Protein AF-A0A917K030-F1 (afdb_monomer_lite)

Structure (mmCIF, N/CA/C/O backbone):
data_AF-A0A917K030-F1
#
_entry.id   AF-A0A917K030-F1
#
loop_
_atom_site.group_PDB
_atom_site.id
_atom_site.type_symbol
_atom_site.label_atom_id
_atom_site.label_alt_id
_atom_site.label_comp_id
_atom_site.label_asym_id
_atom_site.label_entity_id
_atom_site.label_seq_id
_atom_site.pdbx_PDB_ins_code
_atom_site.Cartn_x
_atom_site.Cartn_y
_atom_site.Cartn_z
_atom_site.occupancy
_atom_site.B_iso_or_equiv
_atom_site.auth_seq_id
_atom_site.auth_comp_id
_atom_site.auth_asym_id
_atom_site.auth_atom_id
_atom_site.pdbx_PDB_model_num
ATOM 1 N N . MET A 1 1 ? -34.262 2.580 57.887 1.00 56.31 1 MET A N 1
ATOM 2 C CA . MET A 1 1 ? -32.990 3.145 57.369 1.00 56.31 1 MET A CA 1
ATOM 3 C C . MET A 1 1 ? -32.214 2.166 56.486 1.00 56.31 1 MET A C 1
ATOM 5 O O . MET A 1 1 ? -31.796 2.581 55.415 1.00 56.31 1 MET A O 1
ATOM 9 N N . ALA A 1 2 ? -32.109 0.877 56.839 1.00 63.47 2 ALA A N 1
ATOM 10 C CA . ALA A 1 2 ? -31.387 -0.139 56.052 1.00 63.47 2 ALA A CA 1
ATOM 11 C C . ALA A 1 2 ? -31.805 -0.247 54.565 1.00 63.47 2 ALA A C 1
ATOM 13 O O . ALA A 1 2 ? -30.957 -0.363 53.690 1.00 63.47 2 ALA A O 1
ATOM 14 N N . LYS A 1 3 ? -33.105 -0.121 54.253 1.00 70.50 3 LYS A N 1
ATOM 15 C CA . LYS A 1 3 ? -33.635 -0.273 52.882 1.00 70.50 3 LYS A CA 1
ATOM 16 C C . LYS A 1 3 ? -33.146 0.801 51.893 1.00 70.50 3 LYS A C 1
ATOM 18 O O . LYS A 1 3 ? -32.969 0.505 50.719 1.00 70.50 3 LYS A O 1
ATOM 23 N N . ARG A 1 4 ? -32.906 2.033 52.371 1.00 76.31 4 ARG A N 1
ATOM 24 C CA . ARG A 1 4 ? -32.327 3.123 51.561 1.00 76.31 4 ARG A CA 1
ATOM 25 C C . ARG A 1 4 ? -30.840 2.896 51.298 1.00 76.31 4 ARG A C 1
ATOM 27 O O . ARG A 1 4 ? -30.381 3.185 50.207 1.00 76.31 4 ARG A O 1
ATOM 34 N N . TRP A 1 5 ? -30.134 2.328 52.275 1.00 80.38 5 TRP A N 1
ATOM 35 C CA . TRP A 1 5 ? -28.699 2.058 52.209 1.00 80.38 5 TRP A CA 1
ATOM 36 C C . TRP A 1 5 ? -28.355 0.944 51.209 1.00 80.38 5 TRP A C 1
ATOM 38 O O . TRP A 1 5 ? -27.423 1.075 50.422 1.00 80.38 5 TRP A O 1
ATOM 48 N N . VAL A 1 6 ? -29.170 -0.115 51.174 1.00 84.69 6 VAL A N 1
ATOM 49 C CA . VAL A 1 6 ? -29.056 -1.193 50.174 1.00 84.69 6 VAL A CA 1
ATOM 50 C C . VAL A 1 6 ? -29.305 -0.668 48.754 1.00 84.69 6 VAL A C 1
ATOM 52 O O . VAL A 1 6 ? -28.634 -1.081 47.813 1.00 84.69 6 VAL A O 1
ATOM 55 N N . TRP A 1 7 ? -30.232 0.282 48.595 1.00 86.62 7 TRP A N 1
ATOM 56 C CA . TRP A 1 7 ? -30.518 0.915 47.305 1.00 86.62 7 TRP A CA 1
ATOM 57 C C . TRP A 1 7 ? -29.356 1.768 46.790 1.00 86.62 7 TRP A C 1
ATOM 59 O O . TRP A 1 7 ? -29.016 1.676 45.612 1.00 86.62 7 TRP A O 1
ATOM 69 N N . THR A 1 8 ? -28.712 2.554 47.658 1.00 88.38 8 THR A N 1
ATOM 70 C CA . THR A 1 8 ? -27.519 3.322 47.276 1.00 88.38 8 THR A CA 1
ATOM 71 C C . THR A 1 8 ? -26.360 2.417 46.884 1.00 88.38 8 THR A C 1
ATOM 73 O O . THR A 1 8 ? -25.703 2.706 45.891 1.00 88.38 8 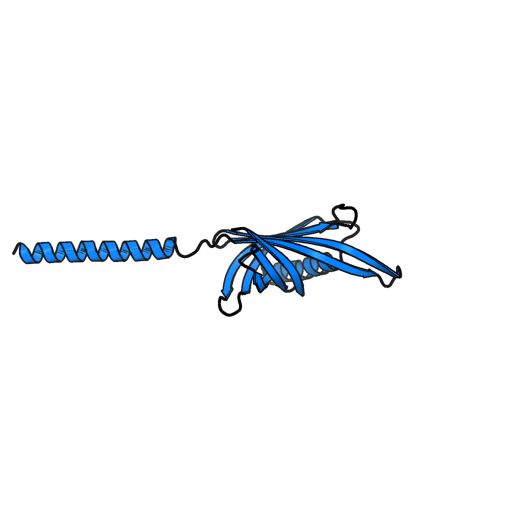THR A O 1
ATOM 76 N N . ILE A 1 9 ? -26.133 1.310 47.602 1.00 90.50 9 ILE A N 1
ATOM 77 C CA . ILE A 1 9 ? -25.082 0.342 47.245 1.00 90.50 9 ILE A CA 1
ATOM 78 C C . ILE A 1 9 ? -25.350 -0.267 45.867 1.00 90.50 9 ILE A C 1
ATOM 80 O O . ILE A 1 9 ? -24.450 -0.284 45.033 1.00 90.50 9 ILE A O 1
ATOM 84 N N . ASN A 1 10 ? -26.579 -0.717 45.601 1.00 89.81 10 ASN A N 1
ATOM 85 C CA . ASN A 1 10 ? -26.921 -1.302 44.303 1.00 89.81 10 ASN A CA 1
ATOM 86 C C . ASN A 1 10 ? -26.735 -0.312 43.147 1.00 89.81 10 ASN A C 1
ATOM 88 O O . ASN A 1 10 ? -26.217 -0.697 42.104 1.00 89.81 10 ASN A O 1
ATOM 92 N N . LEU A 1 11 ? -27.099 0.961 43.330 1.00 93.00 11 LEU A N 1
ATOM 93 C CA . LEU A 1 11 ? -26.865 1.998 42.319 1.00 93.00 11 LEU A CA 1
ATOM 94 C C . LEU A 1 11 ? -25.373 2.257 42.078 1.00 93.00 11 LEU A C 1
ATOM 96 O O . LEU A 1 11 ? -24.967 2.452 40.935 1.00 93.00 11 LEU A O 1
ATOM 100 N N . LEU A 1 12 ? -24.556 2.226 43.132 1.00 94.19 12 LEU A N 1
ATOM 101 C CA . LEU A 1 12 ? -23.108 2.416 43.034 1.00 94.19 12 LEU A CA 1
ATOM 102 C C . LEU A 1 12 ? -22.438 1.252 42.290 1.00 94.19 12 LEU A C 1
ATOM 104 O O . LEU A 1 12 ? -21.626 1.476 41.395 1.00 94.19 12 LEU A O 1
ATOM 108 N N . VAL A 1 13 ? -22.829 0.015 42.611 1.00 94.31 13 VAL A N 1
ATOM 109 C CA . VAL A 1 13 ? -22.350 -1.196 41.926 1.00 94.31 13 VAL A CA 1
ATOM 110 C C . VAL A 1 13 ? -22.788 -1.204 40.461 1.00 94.31 13 VAL A C 1
ATOM 112 O O . VAL A 1 13 ? -21.978 -1.497 39.585 1.00 94.31 13 VAL A O 1
ATOM 115 N N . LEU A 1 14 ? -24.039 -0.831 40.176 1.00 94.06 14 LEU A N 1
ATOM 116 C CA . LEU A 1 14 ? -24.542 -0.736 38.806 1.00 94.06 14 LEU A CA 1
ATOM 117 C C . LEU A 1 14 ? -23.781 0.329 38.003 1.00 94.06 14 LEU A C 1
ATOM 119 O O . LEU A 1 14 ? -23.377 0.070 36.874 1.00 94.06 14 LEU A O 1
ATOM 123 N N . GLY A 1 15 ? -23.528 1.500 38.597 1.00 95.69 15 GLY A N 1
ATOM 124 C CA . GLY A 1 15 ? -22.731 2.555 37.971 1.00 95.69 15 GLY A CA 1
ATOM 125 C C . GLY A 1 15 ? -21.300 2.108 37.666 1.00 95.69 15 GLY A C 1
ATOM 126 O O . GLY A 1 15 ? -20.794 2.372 36.577 1.00 95.69 15 GLY A O 1
ATOM 127 N N . ALA A 1 16 ? -20.670 1.369 38.585 1.00 94.88 16 ALA A N 1
ATOM 128 C CA . ALA A 1 16 ? -19.342 0.799 38.372 1.00 94.88 16 ALA A CA 1
ATOM 129 C C . ALA A 1 16 ? -19.329 -0.248 37.244 1.00 94.88 16 ALA A C 1
ATOM 131 O O . ALA A 1 16 ? -18.415 -0.240 36.422 1.00 94.88 16 ALA A O 1
ATOM 132 N N . LEU A 1 17 ? -20.353 -1.105 37.162 1.00 94.94 17 LEU A N 1
ATOM 133 C CA . LEU A 1 17 ? -20.504 -2.091 36.085 1.00 94.94 17 LEU A CA 1
ATOM 134 C C . LEU A 1 17 ? -20.666 -1.426 34.716 1.00 94.94 17 LEU A C 1
ATOM 136 O O . LEU A 1 17 ? -19.979 -1.808 33.773 1.00 94.94 17 LEU A O 1
ATOM 140 N N . VAL A 1 18 ? -21.518 -0.404 34.612 1.00 94.69 18 VAL A N 1
ATOM 141 C CA . VAL A 1 18 ? -21.708 0.350 33.361 1.00 94.69 18 VAL A CA 1
ATOM 142 C C . VAL A 1 18 ? -20.420 1.075 32.962 1.00 94.69 18 VAL A C 1
ATOM 144 O O . VAL A 1 18 ? -20.026 1.032 31.799 1.00 94.69 18 VAL A O 1
ATOM 147 N N . GLY A 1 19 ? -19.721 1.687 33.924 1.00 94.44 19 GLY A N 1
ATOM 148 C CA . GLY A 1 19 ? -18.427 2.325 33.680 1.00 94.44 19 GLY A CA 1
ATOM 149 C C . GLY A 1 19 ? -17.366 1.338 33.185 1.00 94.44 19 GLY A C 1
ATOM 150 O O . GLY A 1 19 ? -16.670 1.620 32.213 1.00 94.44 19 GLY A O 1
ATOM 151 N N . ALA A 1 20 ? -17.279 0.157 33.801 1.00 92.25 20 ALA A N 1
ATOM 152 C CA . ALA A 1 20 ? -16.370 -0.900 33.367 1.00 92.25 20 ALA A CA 1
ATOM 153 C C . ALA A 1 20 ? -16.704 -1.391 31.953 1.00 92.25 20 ALA A C 1
ATOM 155 O O . ALA A 1 20 ? -15.801 -1.554 31.139 1.00 92.25 20 ALA A O 1
ATOM 156 N N . MET A 1 21 ? -17.989 -1.561 31.636 1.00 89.75 21 MET A N 1
ATOM 157 C CA . MET A 1 21 ? -18.440 -1.982 30.310 1.00 89.75 21 MET A CA 1
ATOM 158 C C . MET A 1 21 ? -18.057 -0.957 29.233 1.00 89.75 21 MET A C 1
ATOM 160 O O . MET A 1 21 ? -17.534 -1.336 28.190 1.00 89.75 21 MET A O 1
ATOM 164 N N . PHE A 1 22 ? -18.195 0.341 29.523 1.00 88.12 22 PHE A N 1
ATOM 165 C CA . PHE A 1 22 ? -17.779 1.415 28.617 1.00 88.12 22 PHE A CA 1
ATOM 166 C C . PHE A 1 22 ? -16.260 1.440 28.373 1.00 88.12 22 PHE A C 1
ATOM 168 O O . PHE A 1 22 ? -15.808 1.646 27.248 1.00 88.12 22 PHE A O 1
ATOM 175 N N . VAL A 1 23 ? -15.456 1.210 29.418 1.00 87.94 23 VAL A N 1
ATOM 176 C CA . VAL A 1 23 ? -13.990 1.124 29.295 1.00 87.94 23 VAL A CA 1
ATOM 177 C C . VAL A 1 23 ? -13.577 -0.120 28.512 1.00 87.94 23 VAL A C 1
ATOM 179 O O . VAL A 1 23 ? -12.697 -0.030 27.660 1.00 87.94 23 VAL A O 1
ATOM 182 N N . ILE A 1 24 ? -14.223 -1.262 28.762 1.00 84.81 24 ILE A N 1
ATOM 183 C CA . ILE A 1 24 ? -13.969 -2.500 28.023 1.00 84.81 24 ILE A CA 1
ATOM 184 C C . ILE A 1 24 ? -14.298 -2.296 26.551 1.00 84.81 24 ILE A C 1
ATOM 186 O O . ILE A 1 24 ? -13.440 -2.594 25.731 1.00 84.81 24 ILE A O 1
ATOM 190 N N . GLU A 1 25 ? -15.459 -1.738 26.200 1.00 80.06 25 GLU A N 1
ATOM 191 C CA . GLU A 1 25 ? -15.789 -1.456 24.797 1.00 80.06 25 GLU A CA 1
ATOM 192 C C . GLU A 1 25 ? -14.787 -0.500 24.155 1.00 80.06 25 GLU A C 1
ATOM 194 O O . GLU A 1 25 ? -14.329 -0.757 23.053 1.00 80.06 25 GLU A O 1
ATOM 199 N N . ARG A 1 26 ? -14.341 0.546 24.855 1.00 74.69 26 ARG A N 1
ATOM 200 C CA . ARG A 1 26 ? -13.264 1.428 24.370 1.00 74.69 26 ARG A CA 1
ATOM 201 C C . ARG A 1 26 ? -11.942 0.698 24.116 1.00 74.69 26 ARG A C 1
ATOM 203 O O . ARG A 1 26 ? -11.215 1.096 23.214 1.00 74.69 26 ARG A O 1
ATOM 210 N N . LEU A 1 27 ? -11.618 -0.314 24.918 1.00 68.88 27 LEU A N 1
ATOM 211 C CA . LEU A 1 27 ? -10.390 -1.105 24.787 1.00 68.88 27 LEU A CA 1
ATOM 212 C C . LEU A 1 27 ? -10.522 -2.257 23.778 1.00 68.88 27 LEU A C 1
ATOM 214 O O . LEU A 1 27 ? -9.522 -2.675 23.208 1.00 68.88 27 LEU A O 1
ATOM 218 N N . THR A 1 28 ? -11.732 -2.780 23.569 1.00 62.69 28 THR A N 1
ATOM 219 C CA . THR A 1 28 ? -12.019 -3.903 22.656 1.00 62.69 28 THR A CA 1
ATOM 220 C C . THR A 1 28 ? -12.574 -3.469 21.309 1.00 62.69 28 THR A C 1
ATOM 222 O O . THR A 1 28 ? -12.587 -4.282 20.386 1.00 62.69 28 THR A O 1
ATOM 225 N N . ALA A 1 29 ? -12.966 -2.202 21.155 1.00 57.56 29 ALA A N 1
ATOM 226 C CA . ALA A 1 29 ? -13.251 -1.575 19.876 1.00 57.56 29 ALA A CA 1
ATOM 227 C C . ALA A 1 29 ? -11.955 -1.476 19.053 1.00 57.56 29 ALA A C 1
ATOM 229 O O . ALA A 1 29 ? -11.325 -0.432 18.928 1.00 57.56 29 ALA A O 1
ATOM 230 N N . GLN A 1 30 ? -11.632 -2.619 18.448 1.00 50.84 30 GLN A N 1
ATOM 231 C CA . GLN A 1 30 ? -11.147 -2.737 17.084 1.00 50.84 30 GLN A CA 1
ATOM 232 C C . GLN A 1 30 ? -9.641 -2.531 16.876 1.00 50.84 30 GLN A C 1
ATOM 234 O O . GLN A 1 30 ? -9.214 -1.709 16.074 1.00 50.84 30 GLN A O 1
ATOM 239 N N . GLU A 1 31 ? -8.828 -3.421 17.454 1.00 53.00 31 GLU A N 1
ATOM 240 C CA . GLU A 1 31 ? -7.629 -3.872 16.736 1.00 53.00 31 GLU A CA 1
ATOM 241 C C . GLU A 1 31 ? -8.046 -4.894 15.668 1.00 53.00 31 GLU A C 1
ATOM 243 O O . GLU A 1 31 ? -7.842 -6.099 15.819 1.00 53.00 31 GLU A O 1
ATOM 248 N N . GLN A 1 32 ? -8.685 -4.432 14.589 1.00 58.69 32 GLN A N 1
ATOM 249 C CA . GLN A 1 32 ? -8.883 -5.273 13.410 1.00 58.69 32 GLN A CA 1
ATOM 250 C C . GLN A 1 32 ? -7.519 -5.510 12.766 1.00 58.69 32 GLN A C 1
ATOM 252 O O . GLN A 1 32 ? -7.011 -4.697 11.991 1.00 58.69 32 GLN A O 1
ATOM 257 N N . ARG A 1 33 ? -6.905 -6.630 13.147 1.00 67.69 33 ARG A N 1
ATOM 258 C CA . ARG A 1 33 ? -5.783 -7.191 12.410 1.00 67.69 33 ARG A CA 1
ATOM 259 C C . ARG A 1 33 ? -6.328 -7.698 11.096 1.00 67.69 33 ARG A C 1
ATOM 261 O O . ARG A 1 33 ? -7.246 -8.512 11.074 1.00 67.69 33 ARG A O 1
ATOM 268 N N . PHE A 1 34 ? -5.785 -7.171 10.021 1.00 77.25 34 PHE A N 1
ATOM 269 C CA . PHE A 1 34 ? -6.154 -7.562 8.683 1.00 77.25 34 PHE A CA 1
ATOM 270 C C . PHE A 1 34 ? -4.883 -7.734 7.878 1.00 77.25 34 PHE A C 1
ATOM 272 O O . PHE A 1 34 ? -3.964 -6.914 7.953 1.00 77.25 34 PHE A O 1
ATOM 279 N N . MET A 1 35 ? -4.817 -8.834 7.142 1.00 86.25 35 MET A N 1
ATOM 280 C CA . MET A 1 35 ? -3.680 -9.146 6.304 1.00 86.25 35 MET A CA 1
ATOM 281 C C . MET A 1 35 ? -4.165 -9.455 4.892 1.00 86.25 35 MET A C 1
ATOM 283 O O . MET A 1 35 ? -5.029 -10.307 4.682 1.00 86.25 35 MET A O 1
ATOM 287 N N . LEU A 1 36 ? -3.587 -8.752 3.923 1.00 88.06 36 LEU A N 1
ATOM 288 C CA . LEU A 1 36 ? -3.754 -9.028 2.505 1.00 88.06 36 LEU A CA 1
ATOM 289 C C . LEU A 1 36 ? -2.441 -9.508 1.934 1.00 88.06 36 LEU A C 1
ATOM 291 O O . LEU A 1 36 ? -1.405 -8.876 2.134 1.00 88.06 36 LEU A O 1
ATOM 295 N N . ASN A 1 37 ? -2.521 -10.581 1.162 1.00 92.25 37 ASN A N 1
ATOM 296 C CA . ASN A 1 37 ? -1.453 -10.975 0.264 1.00 92.25 37 ASN A CA 1
ATOM 297 C C . ASN A 1 37 ? -1.972 -10.862 -1.164 1.00 92.25 37 ASN A C 1
ATOM 299 O O . ASN A 1 37 ? -2.848 -11.623 -1.578 1.00 92.25 37 ASN A O 1
ATOM 303 N N . CYS A 1 38 ? -1.473 -9.868 -1.876 1.00 92.81 38 CYS A N 1
ATOM 304 C CA . CYS A 1 38 ? -1.912 -9.496 -3.202 1.00 92.81 38 CYS A CA 1
ATOM 305 C C . CYS A 1 38 ? -0.872 -9.878 -4.242 1.00 92.81 38 CYS A C 1
ATOM 307 O O . CYS A 1 38 ? 0.324 -9.694 -4.030 1.00 92.81 38 CYS A O 1
ATOM 309 N N . ALA A 1 39 ? -1.344 -10.336 -5.393 1.00 92.75 39 ALA A N 1
ATOM 310 C CA . ALA A 1 39 ? -0.521 -10.585 -6.561 1.00 92.75 39 ALA A CA 1
ATOM 311 C C . ALA A 1 39 ? -1.080 -9.830 -7.772 1.00 92.75 39 ALA A C 1
ATOM 313 O O . ALA A 1 39 ? -2.298 -9.681 -7.927 1.00 92.75 39 ALA A O 1
ATOM 314 N N . SER A 1 40 ? -0.180 -9.346 -8.621 1.00 92.44 40 SER A N 1
ATOM 315 C CA . SER A 1 40 ? -0.504 -8.738 -9.908 1.00 92.44 40 SER A CA 1
ATOM 316 C C . SER A 1 40 ? 0.636 -8.956 -10.903 1.00 92.44 40 SER A C 1
ATOM 318 O O . SER A 1 40 ? 1.779 -9.209 -10.518 1.00 92.44 40 SER A O 1
ATOM 320 N N . GLU A 1 41 ? 0.316 -8.864 -12.187 1.00 90.62 41 GLU A N 1
ATOM 321 C CA . GLU A 1 41 ? 1.281 -8.917 -13.283 1.00 90.62 41 GLU A CA 1
ATOM 322 C C . GLU A 1 41 ? 1.450 -7.512 -13.856 1.00 90.62 41 GLU A C 1
ATOM 324 O O . GLU A 1 41 ? 0.481 -6.825 -14.179 1.00 90.62 41 GLU A O 1
ATOM 329 N N . LEU A 1 42 ? 2.698 -7.075 -13.970 1.00 88.88 42 LEU A N 1
ATOM 330 C CA . LEU A 1 42 ? 3.078 -5.788 -14.528 1.00 88.88 42 LEU A CA 1
ATOM 331 C C . LEU A 1 42 ? 3.631 -6.009 -15.928 1.00 88.88 42 LEU A C 1
ATOM 333 O O . LEU A 1 42 ? 4.470 -6.883 -16.140 1.00 88.88 42 LEU A O 1
ATOM 337 N N . THR A 1 43 ? 3.173 -5.202 -16.877 1.00 87.19 43 THR A N 1
ATOM 338 C CA . THR A 1 43 ? 3.680 -5.206 -18.250 1.00 87.19 43 THR A CA 1
ATOM 339 C C . THR A 1 43 ? 4.173 -3.809 -18.583 1.00 87.19 43 THR A C 1
ATOM 341 O O . THR A 1 43 ? 3.374 -2.887 -18.750 1.00 87.19 43 THR A O 1
ATOM 344 N N . ASP A 1 44 ? 5.489 -3.664 -18.678 1.00 84.12 44 ASP A N 1
ATOM 345 C CA . ASP A 1 44 ? 6.135 -2.419 -19.065 1.00 84.12 44 ASP A CA 1
ATOM 346 C C . ASP A 1 44 ? 6.337 -2.428 -20.583 1.00 84.12 44 ASP A C 1
ATOM 348 O O . ASP A 1 44 ? 7.093 -3.240 -21.127 1.00 84.12 44 ASP A O 1
ATOM 352 N N . ARG A 1 45 ? 5.667 -1.508 -21.281 1.00 79.00 45 ARG A N 1
ATOM 353 C CA . ARG A 1 45 ? 5.891 -1.297 -22.713 1.00 79.00 45 ARG A CA 1
ATOM 354 C C . ARG A 1 45 ? 7.209 -0.568 -22.913 1.00 79.00 45 ARG A C 1
ATOM 356 O O . ARG A 1 45 ? 7.327 0.613 -22.586 1.00 79.00 45 ARG A O 1
ATOM 363 N N . ASN A 1 46 ? 8.199 -1.264 -23.463 1.00 69.25 46 ASN A N 1
ATOM 364 C CA . ASN A 1 46 ? 9.466 -0.652 -23.831 1.00 69.25 46 ASN A CA 1
ATOM 365 C C . ASN A 1 46 ? 9.473 -0.307 -25.325 1.00 69.25 46 ASN A C 1
ATOM 367 O O . ASN A 1 46 ? 9.782 -1.148 -26.170 1.00 69.25 46 ASN A O 1
ATOM 371 N N . GLU A 1 47 ? 9.163 0.952 -25.644 1.00 65.50 47 GLU A N 1
ATOM 372 C CA . GLU A 1 47 ? 9.121 1.459 -27.025 1.00 65.50 47 GLU A CA 1
ATOM 373 C C . GLU A 1 47 ? 10.473 1.356 -27.757 1.00 65.50 47 GLU A C 1
ATOM 375 O O . GLU A 1 47 ? 10.511 1.353 -28.984 1.00 65.50 47 GLU A O 1
ATOM 380 N N . LEU A 1 48 ? 11.591 1.244 -27.028 1.00 64.25 48 LEU A N 1
ATOM 381 C CA . LEU A 1 48 ? 12.937 1.191 -27.611 1.00 64.25 48 LEU A CA 1
ATOM 382 C C . LEU A 1 48 ? 13.365 -0.221 -28.035 1.00 64.25 48 LEU A C 1
ATOM 384 O O . LEU A 1 48 ? 14.240 -0.357 -28.888 1.00 64.25 48 LEU A O 1
ATOM 388 N N . LEU A 1 49 ? 12.790 -1.265 -27.430 1.00 62.88 49 LEU A N 1
ATOM 389 C CA . LEU A 1 49 ? 13.174 -2.665 -27.663 1.00 62.88 49 LEU A CA 1
ATOM 390 C C . LEU A 1 49 ? 12.100 -3.480 -28.398 1.00 62.88 49 LEU A C 1
ATOM 392 O O . LEU A 1 49 ? 12.344 -4.656 -28.673 1.00 62.88 49 LEU A O 1
ATOM 396 N N . ASP A 1 50 ? 10.944 -2.872 -28.697 1.00 64.44 50 ASP A N 1
ATOM 397 C CA . ASP A 1 50 ? 9.757 -3.518 -29.291 1.00 64.44 50 ASP A CA 1
ATOM 398 C C . ASP A 1 50 ? 9.383 -4.831 -28.573 1.00 64.44 50 ASP A C 1
ATOM 400 O O . ASP A 1 50 ? 8.967 -5.829 -29.165 1.00 64.44 50 ASP A O 1
ATOM 404 N N . LYS A 1 51 ? 9.632 -4.853 -27.259 1.00 70.50 51 LYS A N 1
ATOM 405 C CA . LYS A 1 51 ? 9.394 -5.989 -26.377 1.00 70.50 51 LYS A CA 1
ATOM 406 C C . LYS A 1 51 ? 8.814 -5.492 -25.071 1.00 70.50 51 LYS A C 1
ATOM 408 O O . LYS A 1 51 ? 9.410 -4.658 -24.391 1.00 70.50 51 LYS A O 1
ATOM 413 N N . ASP A 1 52 ? 7.678 -6.071 -24.723 1.00 80.50 52 ASP A N 1
ATOM 414 C CA . ASP A 1 52 ? 7.062 -5.883 -23.424 1.00 80.50 52 ASP A CA 1
ATOM 415 C C . ASP A 1 52 ? 7.881 -6.635 -22.372 1.00 80.50 52 ASP A C 1
ATOM 417 O O . ASP A 1 52 ? 8.181 -7.825 -22.526 1.00 80.50 52 ASP A O 1
ATOM 421 N N . VAL A 1 53 ? 8.273 -5.932 -21.311 1.00 84.25 53 VAL A N 1
ATOM 422 C CA . VAL A 1 53 ? 8.970 -6.533 -20.173 1.00 84.25 53 VAL A CA 1
ATOM 423 C C . VAL A 1 53 ? 7.937 -6.826 -19.097 1.00 84.25 53 VAL A C 1
ATOM 425 O O . VAL A 1 53 ? 7.218 -5.933 -18.650 1.00 84.25 53 VAL A O 1
ATOM 428 N N . GLN A 1 54 ? 7.848 -8.090 -18.696 1.00 89.94 54 GLN A N 1
ATOM 429 C CA . GLN A 1 54 ? 6.892 -8.541 -17.693 1.00 89.94 54 GLN A CA 1
ATOM 430 C C . GLN A 1 54 ? 7.559 -8.705 -16.331 1.00 89.94 54 GLN A C 1
ATOM 432 O O . GLN A 1 54 ? 8.673 -9.222 -16.230 1.00 89.94 54 GLN A O 1
ATOM 437 N N . HIS A 1 55 ? 6.842 -8.314 -15.284 1.00 92.62 55 HIS A N 1
ATOM 438 C CA . HIS A 1 55 ? 7.248 -8.507 -13.899 1.00 92.62 55 HIS A CA 1
ATOM 439 C C . HIS A 1 55 ? 6.063 -8.987 -13.066 1.00 92.62 55 HIS A C 1
ATOM 441 O O . HIS A 1 55 ? 4.920 -8.609 -13.309 1.00 92.62 55 HIS A O 1
ATOM 447 N N . TYR A 1 56 ? 6.337 -9.775 -12.035 1.00 94.38 56 TYR A N 1
ATOM 448 C CA . TYR A 1 56 ? 5.361 -10.096 -11.005 1.00 94.38 56 TYR A CA 1
ATOM 449 C C . TYR A 1 56 ? 5.464 -9.092 -9.864 1.00 94.38 56 TYR A C 1
ATOM 451 O O . TYR A 1 56 ? 6.556 -8.788 -9.376 1.00 94.38 56 TYR A O 1
ATOM 459 N N . LEU A 1 57 ? 4.313 -8.607 -9.415 1.00 95.06 57 LEU A N 1
ATOM 460 C CA . LEU A 1 57 ? 4.171 -7.777 -8.232 1.00 95.06 57 LEU A CA 1
ATOM 461 C C . LEU A 1 57 ? 3.484 -8.582 -7.135 1.00 95.06 57 LEU A C 1
ATOM 463 O O . LEU A 1 57 ? 2.367 -9.062 -7.319 1.00 95.06 57 LEU A O 1
ATOM 467 N N . LEU A 1 58 ? 4.122 -8.654 -5.972 1.00 95.31 58 LEU A N 1
ATOM 468 C CA . LEU A 1 58 ? 3.493 -9.098 -4.735 1.00 95.31 58 LEU A CA 1
ATOM 469 C C . LEU A 1 58 ? 3.369 -7.913 -3.781 1.00 95.31 58 LEU A C 1
ATOM 471 O O . LEU A 1 58 ? 4.344 -7.190 -3.560 1.00 95.31 58 LEU A O 1
ATOM 475 N N . VAL A 1 59 ? 2.181 -7.720 -3.215 1.00 95.12 59 VAL A N 1
ATOM 476 C CA . VAL A 1 59 ? 1.921 -6.691 -2.206 1.00 95.12 59 VAL A CA 1
ATOM 477 C C . VAL A 1 59 ? 1.380 -7.346 -0.951 1.00 95.12 59 VAL A C 1
ATOM 479 O O . VAL A 1 59 ? 0.289 -7.909 -0.963 1.00 95.12 59 VAL A O 1
ATOM 482 N N . ASP A 1 60 ? 2.125 -7.240 0.140 1.00 93.69 60 ASP A N 1
ATOM 483 C CA . ASP A 1 60 ? 1.663 -7.674 1.453 1.00 93.69 60 ASP A CA 1
ATOM 484 C C . ASP A 1 60 ? 1.24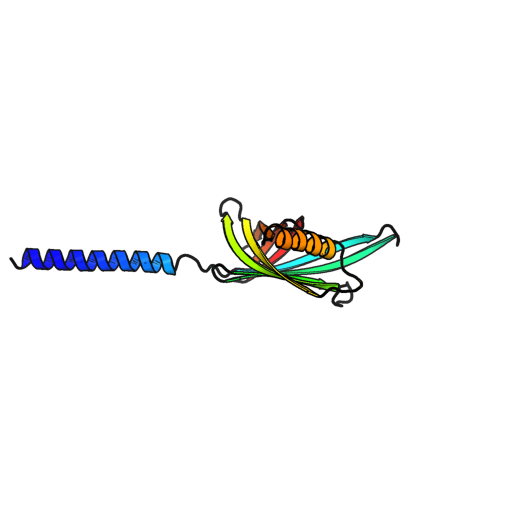0 -6.447 2.261 1.00 93.69 60 ASP A C 1
ATOM 486 O O . ASP A 1 60 ? 2.069 -5.576 2.534 1.00 93.69 60 ASP A O 1
ATOM 490 N N . LEU A 1 61 ? -0.030 -6.377 2.655 1.00 91.62 61 LEU A N 1
ATOM 491 C CA . LEU A 1 61 ? -0.527 -5.394 3.617 1.00 91.62 61 LEU A CA 1
ATOM 492 C C . LEU A 1 61 ? -0.793 -6.108 4.934 1.00 91.62 61 LEU A C 1
ATOM 494 O O . LEU A 1 61 ? -1.525 -7.093 4.968 1.00 91.62 61 LEU A O 1
ATOM 498 N N . VAL A 1 62 ? -0.251 -5.576 6.021 1.00 91.50 62 VAL A N 1
ATOM 499 C CA . VAL A 1 62 ? -0.546 -6.042 7.375 1.00 91.50 62 VAL A CA 1
ATOM 500 C C . VAL A 1 62 ? -0.949 -4.847 8.217 1.00 91.50 62 VAL A C 1
ATOM 502 O O . VAL A 1 62 ? -0.198 -3.876 8.318 1.00 91.50 62 VAL A O 1
ATOM 505 N N . THR A 1 63 ? -2.113 -4.925 8.852 1.00 88.12 63 THR A N 1
ATOM 506 C CA . THR A 1 63 ? -2.542 -3.967 9.872 1.00 88.12 63 THR A CA 1
ATOM 507 C C . THR A 1 63 ? -2.530 -4.625 11.247 1.00 88.12 63 THR A C 1
ATOM 509 O O . THR A 1 63 ? -2.916 -5.785 11.412 1.00 88.12 63 THR A O 1
ATOM 512 N N . SER A 1 64 ? -2.076 -3.888 12.258 1.00 84.75 64 SER A N 1
ATOM 513 C CA . SER A 1 64 ? -2.138 -4.317 13.655 1.00 84.75 64 SER A CA 1
ATOM 514 C C . SER A 1 64 ? -2.506 -3.140 14.546 1.00 84.75 64 SER A C 1
ATOM 516 O O . SER A 1 64 ? -1.680 -2.280 14.845 1.00 84.75 64 SER A O 1
ATOM 518 N N . GLY A 1 65 ? -3.764 -3.096 14.981 1.00 80.81 65 GLY A N 1
ATOM 519 C CA . GLY A 1 65 ? -4.285 -1.938 15.698 1.00 80.81 65 GLY A CA 1
ATOM 520 C C . GLY A 1 65 ? -4.270 -0.704 14.801 1.00 80.81 65 GLY A C 1
ATOM 521 O O . GLY A 1 65 ? -4.893 -0.703 13.744 1.00 80.81 65 GLY A O 1
ATOM 522 N N . SER A 1 66 ? -3.546 0.335 15.211 1.00 85.00 66 SER A N 1
ATOM 523 C CA . SER A 1 66 ? -3.411 1.574 14.437 1.00 85.00 66 SER A CA 1
ATOM 524 C C . SER A 1 66 ? -2.225 1.584 13.479 1.00 85.00 66 SER A C 1
ATOM 526 O O . SER A 1 66 ? -2.073 2.558 12.748 1.00 85.00 66 SER A O 1
ATOM 528 N N . THR A 1 67 ? -1.376 0.553 13.469 1.00 89.81 67 THR A N 1
ATOM 529 C CA . THR A 1 67 ? -0.212 0.494 12.579 1.00 89.81 67 THR A CA 1
ATOM 530 C C . THR A 1 67 ? -0.528 -0.275 11.305 1.00 89.81 67 THR A C 1
ATOM 532 O O . THR A 1 67 ? -1.298 -1.238 11.307 1.00 89.81 67 THR A O 1
ATOM 535 N N . ALA A 1 68 ? 0.088 0.155 10.209 1.00 92.69 68 ALA A N 1
ATOM 536 C CA . ALA A 1 68 ? 0.014 -0.504 8.916 1.00 92.69 68 ALA A CA 1
ATOM 537 C C . ALA A 1 68 ? 1.417 -0.656 8.333 1.00 92.69 68 ALA A C 1
ATOM 539 O O . ALA A 1 68 ? 2.242 0.257 8.418 1.00 92.69 68 ALA A O 1
ATOM 540 N N . GLN A 1 69 ? 1.669 -1.801 7.712 1.00 94.31 69 GLN A N 1
ATOM 541 C CA . GLN A 1 69 ? 2.869 -2.055 6.933 1.00 94.31 69 GLN A CA 1
ATOM 542 C C . GLN A 1 69 ? 2.473 -2.577 5.556 1.00 94.31 69 GLN A C 1
ATOM 544 O O . GLN A 1 69 ? 1.682 -3.512 5.451 1.00 94.31 69 GLN A O 1
ATOM 549 N N . VAL A 1 70 ? 3.051 -1.984 4.514 1.00 94.44 70 VAL A N 1
ATOM 550 C CA . VAL A 1 70 ? 2.863 -2.385 3.118 1.00 94.44 70 VAL A CA 1
ATOM 551 C C . VAL A 1 70 ? 4.213 -2.776 2.540 1.00 94.44 70 VAL A C 1
ATOM 553 O O . VAL A 1 70 ? 5.160 -1.995 2.604 1.00 94.44 70 VAL A O 1
ATOM 556 N N . ASN A 1 71 ? 4.319 -3.967 1.965 1.00 95.81 71 ASN A N 1
ATOM 557 C CA . ASN A 1 71 ? 5.540 -4.437 1.322 1.00 95.81 71 ASN A CA 1
ATOM 558 C C . ASN A 1 71 ? 5.255 -4.748 -0.143 1.00 95.81 71 ASN A C 1
ATOM 560 O O . ASN A 1 71 ? 4.556 -5.708 -0.446 1.00 95.81 71 ASN A O 1
ATOM 564 N N . TYR A 1 72 ? 5.833 -3.956 -1.037 1.00 95.88 72 TYR A N 1
ATOM 565 C CA . TYR A 1 72 ? 5.855 -4.199 -2.472 1.00 95.88 72 TYR A CA 1
ATOM 566 C C . TYR A 1 72 ? 7.119 -4.980 -2.817 1.00 95.88 72 TYR A C 1
ATOM 568 O O . TYR A 1 72 ? 8.231 -4.527 -2.529 1.00 95.88 72 TYR A O 1
ATOM 576 N N . ARG A 1 73 ? 6.961 -6.140 -3.446 1.00 96.12 73 ARG A N 1
ATOM 577 C CA . ARG A 1 73 ? 8.057 -6.997 -3.903 1.00 96.12 73 ARG A CA 1
ATOM 578 C C . ARG A 1 73 ? 7.890 -7.257 -5.389 1.00 96.12 73 ARG A C 1
ATOM 580 O O . ARG A 1 73 ? 6.827 -7.698 -5.821 1.00 96.12 73 ARG A O 1
ATOM 587 N N . TYR A 1 74 ? 8.937 -6.977 -6.148 1.00 95.88 74 TYR A N 1
ATOM 588 C CA . TYR A 1 74 ? 8.942 -7.097 -7.597 1.00 95.88 74 TYR A CA 1
ATOM 589 C C . TYR A 1 74 ? 9.848 -8.252 -7.997 1.00 95.88 74 TYR A C 1
ATOM 591 O O . TYR A 1 74 ? 10.958 -8.388 -7.477 1.00 95.88 74 TYR A O 1
ATOM 599 N N . TYR A 1 75 ? 9.382 -9.069 -8.932 1.00 94.69 75 TYR A N 1
ATOM 600 C CA . TYR A 1 75 ? 10.132 -10.199 -9.460 1.00 94.69 75 TYR A CA 1
ATOM 601 C C . TYR A 1 75 ? 10.104 -10.189 -10.980 1.00 94.69 75 TYR A C 1
ATOM 603 O O . TYR A 1 75 ? 9.083 -9.886 -11.594 1.00 94.69 75 TYR A O 1
ATOM 611 N N . SER A 1 76 ? 11.219 -10.560 -11.586 1.00 92.31 76 SER A N 1
ATOM 612 C CA . SER A 1 76 ? 11.293 -10.877 -13.008 1.00 92.31 76 SER A CA 1
ATOM 613 C C . SER A 1 76 ? 10.587 -12.207 -13.298 1.00 92.31 76 SER A C 1
ATOM 615 O O . SER A 1 76 ? 10.326 -13.003 -12.391 1.00 92.31 76 SER A O 1
ATOM 617 N N . VAL A 1 77 ? 10.297 -12.489 -14.572 1.00 89.38 77 VAL A N 1
ATOM 618 C CA . VAL A 1 77 ? 9.634 -13.745 -14.992 1.00 89.38 77 VAL A CA 1
ATOM 619 C C . VAL A 1 77 ? 10.446 -14.995 -14.620 1.00 89.38 77 VAL A C 1
ATOM 621 O O . VAL A 1 77 ? 9.878 -16.061 -14.396 1.00 89.38 77 VAL A O 1
ATOM 624 N N . ASP A 1 78 ? 11.769 -14.867 -14.508 1.00 90.81 78 ASP A N 1
ATOM 625 C CA . ASP A 1 78 ? 12.674 -15.934 -14.064 1.00 90.81 78 ASP A CA 1
ATOM 626 C C . ASP A 1 78 ? 12.705 -16.134 -12.533 1.00 90.81 78 ASP A C 1
ATOM 628 O O . ASP A 1 78 ? 13.398 -17.023 -12.036 1.00 90.81 78 ASP A O 1
ATOM 632 N N . GLY A 1 79 ? 11.949 -15.328 -11.780 1.00 89.81 79 GLY A N 1
ATOM 633 C CA . GLY A 1 79 ? 11.877 -15.359 -10.320 1.00 89.81 79 GLY A CA 1
ATOM 634 C C . GLY A 1 79 ? 12.987 -14.581 -9.608 1.00 89.81 79 GLY A C 1
ATOM 635 O O . GLY A 1 79 ? 13.021 -14.573 -8.374 1.00 89.81 79 GLY A O 1
ATOM 636 N N . SER A 1 80 ? 13.888 -13.917 -10.338 1.00 92.06 80 SER A N 1
ATOM 637 C CA . SER A 1 80 ? 14.886 -13.030 -9.736 1.00 92.06 80 SER A CA 1
ATOM 638 C C . SER A 1 80 ? 14.234 -11.765 -9.164 1.00 92.06 80 SER A C 1
ATOM 640 O O . SER A 1 80 ? 13.185 -11.317 -9.623 1.00 92.06 80 SER A O 1
ATOM 642 N N . SER A 1 81 ? 14.828 -11.197 -8.110 1.00 93.31 81 SER A N 1
ATOM 643 C CA . SER A 1 81 ? 14.308 -9.976 -7.484 1.00 93.31 81 SER A CA 1
ATOM 644 C C . SER A 1 81 ? 14.545 -8.760 -8.385 1.00 93.31 81 SER A C 1
ATOM 646 O O . SER A 1 81 ? 15.690 -8.431 -8.703 1.00 93.31 81 SER A O 1
ATOM 648 N N . ALA A 1 82 ? 13.467 -8.058 -8.729 1.00 93.94 82 ALA A N 1
ATOM 649 C CA . AL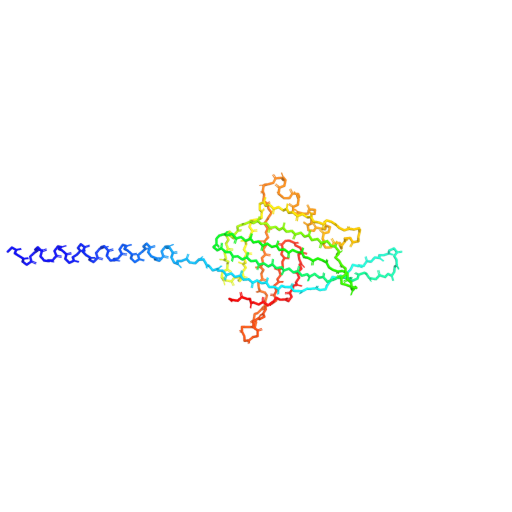A A 1 82 ? 13.476 -6.798 -9.474 1.00 93.94 82 ALA A CA 1
ATOM 650 C C . ALA A 1 82 ? 13.363 -5.566 -8.548 1.00 93.94 82 ALA A C 1
ATOM 652 O O . ALA A 1 82 ? 13.215 -4.435 -9.006 1.00 93.94 82 ALA A O 1
ATOM 653 N N . GLY A 1 83 ? 13.467 -5.780 -7.231 1.00 95.31 83 GLY A N 1
ATOM 654 C CA . GLY A 1 83 ? 13.479 -4.738 -6.208 1.00 95.31 83 GLY A CA 1
ATOM 655 C C . GLY A 1 83 ? 12.322 -4.843 -5.218 1.00 95.31 83 GLY A C 1
ATOM 656 O O . GLY A 1 83 ? 11.423 -5.679 -5.338 1.00 95.31 83 GLY A O 1
ATOM 657 N N . SER A 1 84 ? 12.346 -3.992 -4.194 1.00 96.50 84 SER A N 1
ATOM 658 C CA . SER A 1 84 ? 11.276 -3.935 -3.195 1.00 96.50 84 SER A CA 1
ATOM 659 C C . SER A 1 84 ? 11.132 -2.565 -2.548 1.00 96.50 84 SER A C 1
ATOM 661 O O . SER A 1 84 ? 12.121 -1.851 -2.370 1.00 96.50 84 SER A O 1
ATOM 663 N N . ILE A 1 85 ? 9.911 -2.239 -2.127 1.00 96.50 85 ILE A N 1
ATOM 664 C CA . ILE A 1 85 ? 9.588 -1.058 -1.322 1.00 96.50 85 ILE A CA 1
ATOM 665 C C . ILE A 1 85 ? 8.810 -1.516 -0.086 1.00 96.50 85 ILE A C 1
ATOM 667 O O . ILE A 1 85 ? 7.748 -2.119 -0.208 1.00 96.50 85 ILE A O 1
ATOM 671 N N . SER A 1 86 ? 9.322 -1.215 1.102 1.00 96.50 86 SER A N 1
ATOM 672 C CA . SER A 1 86 ? 8.623 -1.400 2.373 1.00 96.50 86 SER A CA 1
ATOM 673 C C . SER A 1 86 ? 8.181 -0.043 2.907 1.00 96.50 86 SER A C 1
ATOM 675 O O . SER A 1 86 ? 8.974 0.896 2.970 1.00 96.50 86 SER A O 1
ATOM 677 N N . MET A 1 87 ? 6.914 0.065 3.280 1.00 95.56 87 MET A N 1
ATOM 678 C CA . MET A 1 87 ? 6.289 1.271 3.806 1.00 95.56 87 MET A CA 1
ATOM 679 C C . MET A 1 87 ? 5.660 0.959 5.158 1.00 95.56 87 MET A C 1
ATOM 681 O O . MET A 1 87 ? 4.989 -0.063 5.302 1.00 95.56 87 MET A O 1
ATOM 685 N N . GLN A 1 88 ? 5.854 1.832 6.143 1.00 95.12 88 GLN A N 1
ATOM 686 C CA . GLN A 1 88 ? 5.205 1.712 7.451 1.00 95.12 88 GLN A CA 1
ATOM 687 C C . GLN A 1 88 ? 4.519 3.018 7.824 1.00 95.12 88 GLN A C 1
ATOM 689 O O . GLN A 1 88 ? 5.012 4.116 7.539 1.00 95.12 88 GLN A O 1
ATOM 694 N N . GLY A 1 89 ? 3.375 2.880 8.476 1.00 93.25 89 GLY A N 1
ATOM 695 C CA . GLY A 1 89 ? 2.463 3.976 8.715 1.00 93.25 89 GLY A CA 1
ATOM 696 C C . GLY A 1 89 ? 1.358 3.627 9.693 1.00 93.25 89 GLY A C 1
ATOM 697 O O . GLY A 1 89 ? 1.482 2.707 10.512 1.00 93.25 89 GLY A O 1
ATOM 698 N N . LYS A 1 90 ? 0.268 4.381 9.602 1.00 92.44 90 LYS A N 1
ATOM 699 C CA . LYS A 1 90 ? -0.922 4.210 10.427 1.00 92.44 90 LYS A CA 1
ATOM 700 C C . LYS A 1 90 ? -2.174 4.092 9.576 1.00 92.44 90 LYS A C 1
ATOM 702 O O . LYS A 1 90 ? -2.245 4.667 8.498 1.00 92.44 90 LYS A O 1
ATOM 707 N N . VAL A 1 91 ? -3.154 3.346 10.076 1.00 89.38 91 VAL A N 1
ATOM 708 C CA . VAL A 1 91 ? -4.502 3.331 9.500 1.00 89.38 91 VAL A CA 1
ATOM 709 C C . VAL A 1 91 ? -5.242 4.555 10.032 1.00 89.38 91 VAL A C 1
ATOM 711 O O . VAL A 1 91 ? -5.520 4.630 11.229 1.00 89.38 91 VAL A O 1
ATOM 714 N N . ASP A 1 92 ? -5.546 5.510 9.158 1.00 85.00 92 ASP A N 1
ATOM 715 C CA . ASP A 1 92 ? -6.198 6.768 9.541 1.00 85.00 92 ASP A CA 1
ATOM 716 C C . ASP A 1 92 ? -7.711 6.608 9.645 1.00 85.00 92 ASP A C 1
ATOM 718 O O . ASP A 1 92 ? -8.344 7.070 10.596 1.00 85.00 92 ASP A O 1
ATOM 722 N N . LYS A 1 93 ? -8.304 5.958 8.641 1.00 83.38 93 LYS A N 1
ATOM 723 C CA . LYS A 1 93 ? -9.751 5.781 8.529 1.00 83.38 93 LYS A CA 1
ATOM 724 C C . LYS A 1 93 ? -10.068 4.482 7.801 1.00 83.38 93 LYS A C 1
ATOM 726 O O . LYS A 1 93 ? -9.413 4.127 6.825 1.00 83.38 93 LYS A O 1
ATOM 731 N N . ILE A 1 94 ? -11.133 3.827 8.250 1.00 83.00 94 ILE A N 1
ATOM 732 C CA . ILE A 1 94 ? -11.826 2.784 7.496 1.00 83.00 94 ILE A CA 1
ATOM 733 C C . ILE A 1 94 ? -13.189 3.350 7.119 1.00 83.00 94 ILE A C 1
ATOM 735 O O . ILE A 1 94 ? -13.973 3.736 7.988 1.00 83.00 94 ILE A O 1
ATOM 739 N N . ASP A 1 95 ? -13.447 3.451 5.826 1.00 83.69 95 ASP A N 1
ATOM 740 C CA . ASP A 1 95 ? -14.727 3.873 5.288 1.00 83.69 95 ASP A CA 1
ATOM 741 C C . ASP A 1 95 ? -15.551 2.627 4.951 1.00 83.69 95 ASP A C 1
ATOM 743 O O . ASP A 1 95 ? -15.250 1.906 4.002 1.00 83.69 95 ASP A O 1
ATOM 747 N N . GLN A 1 96 ? -16.547 2.332 5.790 1.00 77.44 96 GLN A N 1
ATOM 748 C CA . GLN A 1 96 ? -17.369 1.127 5.651 1.00 77.44 96 GLN A CA 1
ATOM 749 C C . GLN A 1 96 ? -18.361 1.211 4.486 1.00 77.44 96 GLN A C 1
ATOM 751 O O . GLN A 1 96 ? -18.750 0.171 3.964 1.00 77.44 96 GLN A O 1
ATOM 756 N N . ASP A 1 97 ? -18.746 2.418 4.062 1.00 78.69 97 ASP A N 1
ATOM 757 C CA . ASP A 1 97 ? -19.700 2.605 2.964 1.00 78.69 97 ASP A CA 1
ATOM 758 C C . ASP A 1 97 ? -19.034 2.328 1.609 1.00 78.69 97 ASP A C 1
ATOM 760 O O . ASP A 1 97 ? -19.641 1.742 0.714 1.00 78.69 97 ASP A O 1
ATOM 764 N N . SER A 1 98 ? -17.762 2.717 1.476 1.00 76.19 98 SER A N 1
ATOM 765 C CA . SER A 1 98 ? -16.947 2.539 0.263 1.00 76.19 98 SER A CA 1
ATOM 766 C C . SER A 1 98 ? -15.937 1.389 0.345 1.00 76.19 98 SER A C 1
ATOM 768 O O . SER A 1 98 ? -15.121 1.235 -0.558 1.00 76.19 98 SER A O 1
ATOM 770 N N . ASN A 1 99 ? -15.942 0.602 1.428 1.00 84.56 99 ASN A N 1
ATOM 771 C CA . ASN A 1 99 ? -14.937 -0.432 1.719 1.00 84.56 99 ASN A CA 1
ATOM 772 C C . ASN A 1 99 ? -13.492 0.034 1.461 1.00 84.56 99 ASN A C 1
ATOM 774 O O . ASN A 1 99 ? -12.678 -0.699 0.893 1.00 84.56 99 ASN A O 1
ATOM 778 N N . THR A 1 100 ? -13.185 1.271 1.853 1.00 89.06 100 THR A N 1
ATOM 779 C CA . THR A 1 100 ? -11.890 1.900 1.585 1.00 89.06 100 THR A CA 1
ATOM 780 C C . THR A 1 100 ? -11.094 2.075 2.872 1.00 89.06 100 THR A C 1
ATOM 782 O O . THR A 1 100 ? -11.583 2.618 3.864 1.00 89.06 100 THR A O 1
ATOM 785 N N . TYR A 1 101 ? -9.838 1.642 2.849 1.00 88.50 101 TYR A N 1
ATOM 786 C CA . TYR A 1 101 ? -8.881 1.814 3.936 1.00 88.50 101 TYR A CA 1
ATOM 787 C C . TYR A 1 101 ? -7.910 2.931 3.575 1.00 88.50 101 TYR A C 1
ATOM 789 O O . TYR A 1 101 ? -7.271 2.885 2.526 1.00 88.50 101 TYR A O 1
ATOM 797 N N . PHE A 1 102 ? -7.774 3.915 4.457 1.00 91.19 102 PHE A N 1
ATOM 798 C CA . PHE A 1 102 ? -6.829 5.015 4.307 1.00 91.19 102 PHE A CA 1
ATOM 799 C C . PHE A 1 102 ? -5.643 4.799 5.242 1.00 91.19 102 PHE A C 1
ATOM 801 O O . PHE A 1 102 ? -5.818 4.630 6.451 1.00 91.19 102 PHE A O 1
ATOM 808 N N . VAL A 1 103 ? -4.442 4.794 4.673 1.00 92.25 103 VAL A N 1
ATOM 809 C CA . VAL A 1 103 ? -3.180 4.558 5.373 1.00 92.25 103 VAL A CA 1
ATOM 810 C C . VAL A 1 103 ? -2.252 5.750 5.152 1.00 92.25 103 VAL A C 1
ATOM 812 O O . VAL A 1 103 ? -1.856 6.011 4.018 1.00 92.25 103 VAL A O 1
ATOM 815 N N . SER A 1 104 ? -1.861 6.442 6.223 1.00 94.12 104 SER A N 1
ATOM 816 C CA . SER A 1 104 ? -0.792 7.448 6.184 1.00 94.12 104 SER A CA 1
ATOM 817 C C . SER A 1 104 ? 0.552 6.770 6.440 1.00 94.12 104 SER A C 1
ATOM 819 O O . SER A 1 104 ? 0.813 6.224 7.516 1.00 94.12 104 SER A O 1
ATOM 821 N N . VAL A 1 105 ? 1.411 6.760 5.423 1.00 94.12 105 VAL A N 1
ATOM 822 C CA . VAL A 1 105 ? 2.767 6.206 5.465 1.00 94.12 105 VAL A CA 1
ATOM 823 C C . VAL A 1 105 ? 3.741 7.287 5.906 1.00 94.12 105 VAL A C 1
ATOM 825 O O . VAL A 1 105 ? 3.875 8.311 5.245 1.00 94.12 105 VAL A O 1
ATOM 828 N N . SER A 1 106 ? 4.491 7.027 6.973 1.00 93.06 106 SER A N 1
ATOM 829 C CA . SER A 1 106 ? 5.487 7.961 7.514 1.00 93.06 106 SER A CA 1
ATOM 830 C C . SER A 1 106 ? 6.924 7.547 7.216 1.00 93.06 106 SER A C 1
ATOM 832 O O . SER A 1 106 ? 7.829 8.378 7.224 1.00 93.06 106 SER A O 1
ATOM 834 N N . THR A 1 107 ? 7.160 6.259 6.960 1.00 93.69 107 THR A N 1
ATOM 835 C CA . THR A 1 107 ? 8.504 5.740 6.699 1.00 93.69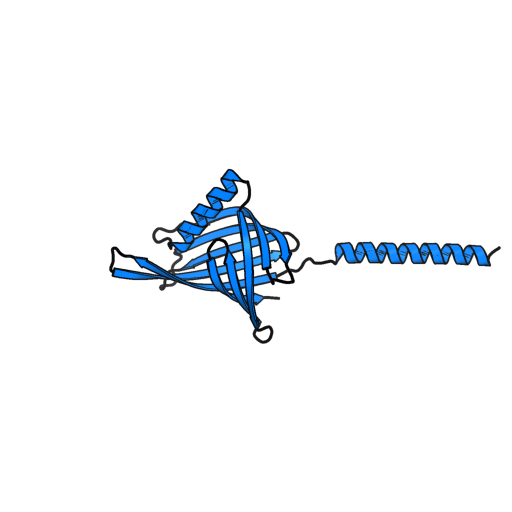 107 THR A CA 1
ATOM 836 C C . THR A 1 107 ? 8.515 4.811 5.501 1.00 93.69 107 THR A C 1
ATOM 838 O O . THR A 1 107 ? 7.551 4.091 5.230 1.00 93.69 107 THR A O 1
ATOM 841 N N . LYS A 1 108 ? 9.639 4.832 4.787 1.00 95.38 108 LYS A N 1
ATOM 842 C CA . LYS A 1 108 ? 9.856 4.049 3.580 1.00 95.38 108 LYS A CA 1
ATOM 843 C C . LYS A 1 108 ? 11.285 3.525 3.532 1.00 95.38 108 LYS A C 1
ATOM 845 O O . LYS A 1 108 ? 12.227 4.254 3.834 1.00 95.38 108 LYS A O 1
ATOM 850 N N . GLN A 1 109 ? 11.433 2.273 3.123 1.00 96.00 109 GLN A N 1
ATOM 851 C CA . GLN A 1 109 ? 12.705 1.620 2.838 1.00 96.00 109 GLN A CA 1
ATOM 852 C C . GLN A 1 109 ? 12.633 0.985 1.455 1.00 96.00 109 GLN A C 1
ATOM 854 O O . GLN A 1 109 ? 11.627 0.375 1.103 1.00 96.00 109 GLN A O 1
ATOM 859 N N . GLU A 1 110 ? 13.697 1.116 0.670 1.00 95.25 110 GLU A N 1
ATOM 860 C CA . GLU A 1 110 ? 13.741 0.604 -0.698 1.00 95.25 110 GLU A CA 1
ATOM 861 C C . GLU A 1 110 ? 14.992 -0.237 -0.912 1.00 95.25 110 GLU A C 1
ATOM 863 O O . GLU A 1 110 ? 16.067 0.067 -0.396 1.00 95.25 110 GLU A O 1
ATOM 868 N N . THR A 1 111 ? 14.847 -1.306 -1.684 1.00 94.44 111 THR A N 1
ATOM 869 C CA . THR A 1 111 ? 15.961 -2.096 -2.206 1.00 94.44 111 THR A CA 1
ATOM 870 C C . THR A 1 111 ? 15.863 -2.042 -3.725 1.00 94.44 111 THR A C 1
ATOM 872 O O . THR A 1 111 ? 15.070 -2.789 -4.302 1.00 94.44 111 THR A O 1
ATOM 875 N N . PRO A 1 112 ? 16.575 -1.105 -4.374 1.00 88.94 112 PRO A N 1
ATOM 876 C CA . PRO A 1 112 ? 16.525 -0.959 -5.821 1.00 88.94 112 PRO A CA 1
ATOM 877 C C . PRO A 1 112 ? 17.230 -2.129 -6.518 1.00 88.94 112 PRO A C 1
ATOM 879 O O . PRO A 1 112 ? 18.135 -2.749 -5.957 1.00 88.94 112 PRO A O 1
ATOM 882 N N . SER A 1 113 ? 16.830 -2.393 -7.760 1.00 88.12 113 SER A N 1
ATOM 883 C CA . SER A 1 113 ? 17.502 -3.311 -8.685 1.00 88.12 113 SER A CA 1
ATOM 884 C C . SER A 1 113 ? 17.848 -2.576 -9.982 1.00 88.12 113 SER A C 1
ATOM 886 O O . SER A 1 113 ? 17.336 -1.484 -10.231 1.00 88.12 113 SER A O 1
ATOM 888 N N . VAL A 1 114 ? 18.735 -3.155 -10.793 1.00 80.69 114 VAL A N 1
ATOM 889 C CA . VAL A 1 114 ? 19.141 -2.582 -12.089 1.00 80.69 114 VAL A CA 1
ATOM 890 C C . VAL A 1 114 ? 17.950 -2.533 -13.052 1.00 80.69 114 VAL A C 1
ATOM 892 O O . VAL A 1 114 ? 17.719 -1.503 -13.677 1.00 80.69 114 VAL A O 1
ATOM 895 N N . ASP A 1 115 ? 17.148 -3.599 -13.083 1.00 82.50 115 ASP A N 1
ATOM 896 C CA . ASP A 1 115 ? 15.956 -3.724 -13.930 1.00 82.50 115 ASP A CA 1
ATOM 897 C C . ASP A 1 115 ? 14.683 -3.413 -13.132 1.00 82.50 115 ASP A C 1
ATOM 899 O O . ASP A 1 115 ? 13.810 -4.253 -12.932 1.00 82.50 115 ASP A O 1
ATOM 903 N N . MET A 1 116 ? 14.600 -2.194 -12.600 1.00 87.88 116 MET A N 1
ATOM 904 C CA . MET A 1 116 ? 13.453 -1.772 -11.797 1.00 87.88 116 MET A CA 1
ATOM 905 C C . MET A 1 116 ? 12.216 -1.495 -12.677 1.00 87.88 116 MET A C 1
ATOM 907 O O . MET A 1 116 ? 12.302 -0.634 -13.561 1.00 87.88 116 MET A O 1
ATOM 911 N N . PRO A 1 117 ? 11.046 -2.108 -12.397 1.00 91.56 117 PRO A N 1
ATOM 912 C CA . PRO A 1 117 ? 9.825 -1.884 -13.174 1.00 91.56 117 PRO A CA 1
ATOM 913 C C . PRO A 1 117 ? 9.348 -0.430 -13.124 1.00 91.56 117 PRO A C 1
ATOM 915 O O . PRO A 1 117 ? 9.530 0.255 -12.106 1.00 91.56 117 PRO A O 1
ATOM 918 N N . GLN A 1 118 ? 8.660 0.040 -14.169 1.00 91.12 118 GLN A N 1
ATOM 919 C CA . GLN A 1 118 ? 8.159 1.426 -14.224 1.00 91.12 118 GLN A CA 1
ATOM 920 C C . GLN A 1 118 ? 7.202 1.739 -13.069 1.00 91.12 118 GLN A C 1
ATOM 922 O O . GLN A 1 118 ? 7.258 2.818 -12.477 1.00 91.12 118 GLN A O 1
ATOM 927 N N . HIS A 1 119 ? 6.373 0.768 -12.685 1.00 93.25 119 HIS A N 1
ATOM 928 C CA . HIS A 1 119 ? 5.502 0.892 -11.519 1.00 93.25 119 HIS A CA 1
ATOM 929 C C . HIS A 1 119 ? 6.293 1.180 -10.227 1.00 93.25 119 HIS A C 1
ATOM 931 O O . HIS A 1 119 ? 5.909 2.056 -9.449 1.00 93.25 119 HIS A O 1
ATOM 937 N N . MET A 1 120 ? 7.417 0.487 -9.997 1.00 94.19 120 MET A N 1
ATOM 938 C CA . MET A 1 120 ? 8.262 0.721 -8.818 1.00 94.19 120 MET A CA 1
ATOM 939 C C . MET A 1 120 ? 8.912 2.108 -8.870 1.00 94.19 120 MET A C 1
ATOM 941 O O . MET A 1 120 ? 8.935 2.800 -7.852 1.00 94.19 120 MET A O 1
ATOM 945 N N . GLN A 1 121 ? 9.380 2.539 -10.048 1.00 93.44 121 GLN A N 1
ATOM 946 C CA . GLN A 1 121 ? 9.930 3.886 -10.259 1.00 93.44 121 GLN A CA 1
ATOM 947 C C . GLN A 1 121 ? 8.911 4.970 -9.894 1.00 93.44 121 GLN A C 1
ATOM 949 O O . GLN A 1 121 ? 9.222 5.889 -9.132 1.00 93.44 121 GLN A O 1
ATOM 954 N N . TYR A 1 122 ? 7.677 4.834 -10.385 1.00 93.75 122 TYR A N 1
ATOM 955 C CA . TYR A 1 122 ? 6.592 5.761 -10.085 1.00 93.75 122 TYR A CA 1
ATOM 956 C C . TYR A 1 122 ? 6.269 5.793 -8.589 1.00 93.75 122 TYR A C 1
ATOM 958 O O . TYR A 1 122 ? 6.233 6.870 -7.986 1.00 93.75 122 TYR A O 1
ATOM 966 N N . LEU A 1 123 ? 6.082 4.620 -7.975 1.00 94.19 123 LEU A N 1
ATOM 967 C CA . LEU A 1 123 ? 5.737 4.520 -6.561 1.00 94.19 123 LEU A CA 1
ATOM 968 C C . LEU A 1 123 ? 6.848 5.085 -5.666 1.00 94.19 123 LEU A C 1
ATOM 970 O O . LEU A 1 123 ? 6.556 5.813 -4.713 1.00 94.19 123 LEU A O 1
ATOM 974 N N . SER A 1 124 ? 8.116 4.806 -5.981 1.00 94.44 124 SER A N 1
ATOM 975 C CA . SER A 1 124 ? 9.270 5.370 -5.272 1.00 94.44 124 SER A CA 1
ATOM 976 C C . SER A 1 124 ? 9.266 6.898 -5.357 1.00 94.44 124 SER A C 1
ATOM 978 O O . SER A 1 124 ? 9.339 7.574 -4.326 1.00 94.44 124 SER A O 1
ATOM 980 N N . TYR A 1 125 ? 9.078 7.454 -6.557 1.00 94.25 125 TYR A N 1
ATOM 981 C CA . TYR A 1 125 ? 9.047 8.897 -6.782 1.00 94.25 125 TYR A CA 1
ATOM 982 C C . TYR A 1 125 ? 7.925 9.595 -6.000 1.00 94.25 125 TYR A C 1
ATOM 984 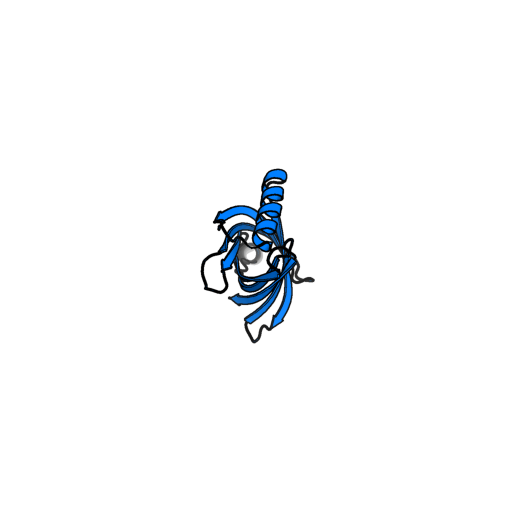O O . TYR A 1 125 ? 8.197 10.497 -5.203 1.00 94.25 125 TYR A O 1
ATOM 992 N N . VAL A 1 126 ? 6.671 9.162 -6.175 1.00 93.88 126 VAL A N 1
ATOM 993 C CA . VAL A 1 126 ? 5.508 9.827 -5.562 1.00 93.88 126 VAL A CA 1
ATOM 994 C C . VAL A 1 126 ? 5.511 9.707 -4.038 1.00 93.88 126 VAL A C 1
ATOM 996 O O . VAL A 1 126 ? 5.150 10.655 -3.339 1.00 93.88 126 VAL A O 1
ATOM 999 N N . SER A 1 127 ? 5.946 8.568 -3.498 1.00 93.25 127 SER A N 1
ATOM 1000 C CA . SER A 1 127 ? 6.043 8.384 -2.047 1.00 93.25 127 SER A CA 1
ATOM 1001 C C . SER A 1 127 ? 7.187 9.204 -1.445 1.00 93.25 127 SER A C 1
ATOM 1003 O O . SER A 1 127 ? 6.981 9.846 -0.419 1.00 93.25 127 SER A O 1
ATOM 1005 N N . SER A 1 128 ? 8.360 9.260 -2.097 1.00 93.50 128 SER A N 1
ATOM 1006 C CA . SER A 1 128 ? 9.480 10.118 -1.673 1.00 93.50 128 SER A CA 1
ATOM 1007 C C . SER A 1 128 ? 9.075 11.584 -1.645 1.00 93.50 128 SER A C 1
ATOM 1009 O O . SER A 1 128 ? 9.349 12.272 -0.666 1.00 93.50 128 SER A O 1
ATOM 1011 N N . LEU A 1 129 ? 8.423 12.061 -2.708 1.00 93.25 129 LEU A N 1
ATOM 1012 C CA . LEU A 1 129 ? 7.994 13.451 -2.816 1.00 93.25 129 LEU A CA 1
ATOM 1013 C C . LEU A 1 129 ? 7.066 13.827 -1.655 1.00 93.25 129 LEU A C 1
ATOM 1015 O O . LEU A 1 129 ? 7.323 14.790 -0.941 1.00 93.25 129 LEU A O 1
ATOM 1019 N N . ASN A 1 130 ? 6.030 13.019 -1.420 1.00 92.00 130 ASN A N 1
ATOM 1020 C CA . ASN A 1 130 ? 5.053 13.295 -0.371 1.00 92.00 130 ASN A CA 1
ATOM 1021 C C . ASN A 1 130 ? 5.661 13.217 1.038 1.00 92.00 130 ASN A C 1
ATOM 1023 O O . ASN A 1 130 ? 5.444 14.126 1.835 1.00 92.00 130 ASN A O 1
ATOM 1027 N N . ILE A 1 131 ? 6.471 12.194 1.333 1.00 92.38 131 ILE A N 1
ATOM 1028 C CA . ILE A 1 131 ? 7.109 12.061 2.653 1.00 92.38 131 ILE A CA 1
ATOM 1029 C C . ILE A 1 131 ? 8.080 13.221 2.904 1.00 92.38 131 ILE A C 1
ATOM 1031 O O . ILE A 1 131 ? 8.094 13.778 3.998 1.00 92.38 131 ILE A O 1
ATOM 1035 N N . ASN A 1 132 ? 8.856 13.634 1.900 1.00 91.25 132 ASN A N 1
ATOM 1036 C CA . ASN A 1 132 ? 9.823 14.720 2.063 1.00 91.25 132 ASN A CA 1
ATOM 1037 C C . ASN A 1 132 ? 9.157 16.098 2.198 1.00 91.25 132 ASN A C 1
ATOM 1039 O O . ASN A 1 132 ? 9.651 16.933 2.951 1.00 91.25 132 ASN A O 1
ATOM 1043 N N . GLU A 1 133 ? 8.059 16.354 1.480 1.00 91.25 133 GLU A N 1
ATOM 1044 C CA . GLU A 1 133 ? 7.384 17.660 1.500 1.00 91.25 133 GLU A CA 1
ATOM 1045 C C . GLU A 1 133 ? 6.364 17.805 2.634 1.00 91.25 133 GLU A C 1
ATOM 1047 O O . GLU A 1 133 ? 6.227 18.885 3.207 1.00 91.25 133 GLU A O 1
ATOM 1052 N N . LYS A 1 134 ? 5.622 16.736 2.942 1.00 86.50 134 LYS A N 1
ATOM 1053 C CA . LYS A 1 134 ? 4.466 16.763 3.855 1.00 86.50 134 LYS A CA 1
ATOM 1054 C C . LYS A 1 134 ? 4.666 15.915 5.108 1.00 86.50 134 LYS A C 1
ATOM 1056 O O . LYS A 1 134 ? 3.844 15.981 6.014 1.00 86.50 134 LYS A O 1
ATOM 1061 N N . GLY A 1 135 ? 5.744 15.134 5.173 1.00 88.81 135 GLY A N 1
ATOM 1062 C CA . GLY A 1 135 ? 6.020 14.204 6.271 1.00 88.81 135 GLY A CA 1
ATOM 1063 C C . GLY A 1 135 ? 5.282 12.868 6.159 1.00 88.81 135 GLY A C 1
ATOM 1064 O O . GLY A 1 135 ? 5.569 11.958 6.934 1.00 88.81 135 GLY A O 1
ATOM 1065 N N . GLU A 1 136 ? 4.365 12.731 5.199 1.00 91.06 136 GLU A N 1
ATOM 1066 C CA . GLU A 1 136 ? 3.541 11.538 5.025 1.00 91.06 136 GLU A CA 1
ATOM 1067 C C . GLU A 1 136 ? 3.137 11.297 3.566 1.00 91.06 136 GLU A C 1
ATOM 1069 O O . GLU A 1 136 ? 3.021 12.225 2.763 1.00 91.06 136 GLU A O 1
ATOM 1074 N N . HIS A 1 137 ? 2.905 10.031 3.226 1.00 92.81 137 HIS A N 1
ATOM 1075 C CA . HIS A 1 137 ? 2.337 9.589 1.960 1.00 92.81 137 HIS A CA 1
ATOM 1076 C C . HIS A 1 137 ? 1.031 8.840 2.210 1.00 92.81 137 HIS A C 1
ATOM 1078 O O . HIS A 1 137 ? 1.025 7.774 2.820 1.00 92.81 137 HIS A O 1
ATOM 1084 N N . ASN A 1 138 ? -0.071 9.386 1.702 1.00 93.38 138 ASN A N 1
ATOM 1085 C CA . ASN A 1 138 ? -1.387 8.792 1.891 1.00 93.38 138 ASN A CA 1
ATOM 1086 C C . ASN A 1 138 ? -1.651 7.750 0.807 1.00 93.38 138 ASN A C 1
ATOM 1088 O O . ASN A 1 138 ? -1.591 8.051 -0.387 1.00 93.38 138 ASN A O 1
ATOM 1092 N N . LEU A 1 139 ? -1.965 6.543 1.256 1.00 92.94 139 LEU A N 1
ATOM 1093 C CA . LEU A 1 139 ? -2.350 5.405 0.444 1.00 92.94 139 LEU A CA 1
ATOM 1094 C C . LEU A 1 139 ? -3.820 5.079 0.721 1.00 92.94 139 LEU A C 1
ATOM 1096 O O . LEU A 1 139 ? -4.223 4.984 1.881 1.00 92.94 139 LEU A O 1
ATOM 1100 N N . SER A 1 140 ? -4.613 4.878 -0.328 1.00 92.75 140 SER A N 1
ATOM 1101 C CA . SER A 1 140 ? -5.956 4.305 -0.206 1.00 92.75 140 SER A CA 1
ATOM 1102 C C . SER A 1 140 ? -6.007 2.914 -0.823 1.00 92.75 140 SER A C 1
ATOM 1104 O O . SER A 1 140 ? -5.421 2.654 -1.877 1.00 92.75 140 SER A O 1
ATOM 1106 N N . LEU A 1 141 ? -6.701 2.017 -0.128 1.00 91.75 141 LEU A N 1
ATOM 1107 C CA . LEU A 1 141 ? -6.985 0.656 -0.562 1.00 91.75 141 LEU A CA 1
ATOM 1108 C C . LEU A 1 141 ? -8.494 0.493 -0.656 1.00 91.75 141 LEU A C 1
ATOM 1110 O O . LEU A 1 141 ? -9.171 0.481 0.371 1.00 91.75 141 LEU A O 1
ATOM 1114 N N . GLU A 1 142 ? -9.013 0.365 -1.864 1.00 92.69 142 GLU A N 1
ATOM 1115 C CA . GLU A 1 142 ? -10.443 0.193 -2.109 1.00 92.69 142 GLU A CA 1
ATOM 1116 C C . GLU A 1 142 ? -10.723 -1.261 -2.488 1.00 92.69 142 GLU A C 1
ATOM 1118 O O . GLU A 1 142 ? -10.124 -1.795 -3.425 1.00 92.69 142 GLU A O 1
ATOM 1123 N N . LEU A 1 143 ? -11.613 -1.926 -1.749 1.00 90.38 143 LEU A N 1
ATOM 1124 C CA . LEU A 1 143 ? -12.032 -3.291 -2.066 1.00 90.38 143 LEU A CA 1
ATOM 1125 C C . LEU A 1 143 ? -13.139 -3.219 -3.122 1.00 90.38 143 LEU A C 1
ATOM 1127 O O . LEU A 1 143 ? -14.287 -2.908 -2.810 1.00 90.38 143 LEU A O 1
ATOM 1131 N N . LEU A 1 144 ? -12.776 -3.526 -4.367 1.00 91.94 144 LEU A N 1
ATOM 1132 C CA . LEU A 1 144 ? -13.675 -3.488 -5.520 1.00 91.94 144 LEU A CA 1
ATOM 1133 C C . LEU A 1 144 ? -14.638 -4.679 -5.544 1.00 91.94 144 LEU A C 1
ATOM 1135 O O . LEU A 1 144 ? -15.794 -4.536 -5.934 1.00 91.94 144 LEU A O 1
ATOM 1139 N N . ASP A 1 145 ? -14.155 -5.856 -5.144 1.00 91.50 145 ASP A N 1
ATOM 1140 C CA . ASP A 1 145 ? -14.953 -7.079 -5.052 1.00 91.50 145 ASP A CA 1
ATOM 1141 C C . ASP A 1 145 ? -14.416 -7.989 -3.942 1.00 91.50 145 ASP A C 1
ATOM 1143 O O . ASP A 1 145 ? -13.216 -7.977 -3.651 1.00 91.50 145 ASP A O 1
ATOM 1147 N N . ILE A 1 146 ? -15.295 -8.768 -3.308 1.00 88.62 146 ILE A N 1
ATOM 1148 C CA . ILE A 1 146 ? -14.958 -9.652 -2.187 1.00 88.62 146 ILE A CA 1
ATOM 1149 C C . ILE A 1 146 ? -15.738 -10.965 -2.299 1.00 88.62 146 ILE A C 1
ATOM 1151 O O . ILE A 1 146 ? -16.951 -11.006 -2.087 1.00 88.62 146 ILE A O 1
ATOM 1155 N N . ASP A 1 147 ? -15.019 -12.070 -2.489 1.00 89.12 147 ASP A N 1
ATOM 1156 C CA . ASP A 1 147 ? -15.543 -13.428 -2.347 1.00 89.12 147 ASP A CA 1
ATOM 1157 C C . ASP A 1 147 ? -15.121 -13.996 -0.983 1.00 89.12 147 ASP A C 1
ATOM 1159 O O . ASP A 1 147 ? -14.066 -14.620 -0.825 1.00 89.12 147 ASP A O 1
ATOM 1163 N N . LYS A 1 148 ? -15.978 -13.788 0.025 1.00 84.50 148 LYS A N 1
ATOM 1164 C CA . LYS A 1 148 ? -15.759 -14.297 1.392 1.00 84.50 148 LYS A CA 1
ATOM 1165 C C . LYS A 1 148 ? -15.748 -15.825 1.472 1.00 84.50 148 LYS A C 1
ATOM 1167 O O . LYS A 1 148 ? -15.232 -16.361 2.441 1.00 84.50 148 LYS A O 1
ATOM 1172 N N . ALA A 1 149 ? -16.327 -16.534 0.500 1.00 87.75 149 ALA A N 1
ATOM 1173 C CA . ALA A 1 149 ? -16.328 -17.996 0.509 1.00 87.75 149 ALA A CA 1
ATOM 1174 C C . ALA A 1 149 ? -14.984 -18.578 0.042 1.00 87.75 149 ALA A C 1
ATOM 1176 O O . ALA A 1 149 ? -14.680 -19.730 0.349 1.00 87.75 149 ALA A O 1
ATOM 1177 N N . LYS A 1 150 ? -14.187 -17.795 -0.696 1.00 87.25 150 LYS A N 1
ATOM 1178 C CA . LYS A 1 150 ? -12.869 -18.193 -1.218 1.00 87.25 150 LYS A CA 1
ATOM 1179 C C . LYS A 1 150 ? -11.705 -17.417 -0.607 1.00 87.25 150 LYS A C 1
ATOM 1181 O O . LYS A 1 150 ? -10.581 -17.559 -1.086 1.00 87.25 150 LYS A O 1
ATOM 1186 N N . ASP A 1 151 ? -11.970 -16.605 0.416 1.00 87.81 151 ASP A N 1
ATOM 1187 C CA . ASP A 1 151 ? -10.993 -15.713 1.045 1.00 87.81 151 ASP A CA 1
ATOM 1188 C C . ASP A 1 151 ? -10.251 -14.841 0.021 1.00 87.81 151 ASP A C 1
ATOM 1190 O O . ASP A 1 151 ? -9.027 -14.713 0.063 1.00 87.81 151 ASP A O 1
ATOM 1194 N N . TYR A 1 152 ? -10.983 -14.262 -0.932 1.00 90.50 152 TYR A N 1
ATOM 1195 C CA . TYR A 1 152 ? -10.404 -13.493 -2.032 1.00 90.50 152 TYR A CA 1
ATOM 1196 C C . TYR A 1 152 ? -11.055 -12.117 -2.165 1.00 90.50 152 TYR A C 1
ATOM 1198 O O . TYR A 1 152 ? -12.258 -11.968 -1.956 1.00 90.50 152 TYR A O 1
ATOM 1206 N N . ALA A 1 153 ? -10.266 -11.116 -2.538 1.00 91.75 153 ALA A N 1
ATOM 1207 C CA . ALA A 1 153 ? -10.724 -9.767 -2.821 1.00 91.75 153 ALA A CA 1
ATOM 1208 C C . ALA A 1 153 ? -9.949 -9.158 -3.992 1.00 91.75 153 ALA A C 1
ATOM 1210 O O . ALA A 1 153 ? -8.759 -9.414 -4.162 1.00 91.75 153 ALA A O 1
ATOM 1211 N N . VAL A 1 154 ? -10.612 -8.316 -4.774 1.00 93.19 154 VAL A N 1
ATOM 1212 C CA . VAL A 1 154 ? -9.963 -7.455 -5.765 1.00 93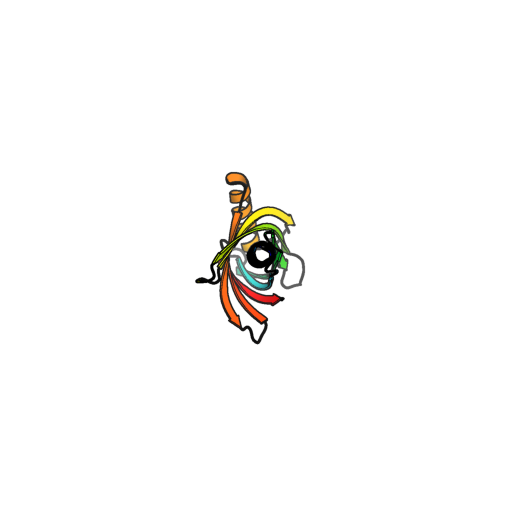.19 154 VAL A CA 1
ATOM 1213 C C . VAL A 1 154 ? -9.780 -6.087 -5.128 1.00 93.19 154 VAL A C 1
ATOM 1215 O O . VAL A 1 154 ? -10.754 -5.479 -4.687 1.00 93.19 154 VAL A O 1
ATOM 1218 N N . VAL A 1 155 ? -8.539 -5.611 -5.055 1.00 93.50 155 VAL A N 1
ATOM 1219 C CA . VAL A 1 155 ? -8.194 -4.379 -4.335 1.00 93.50 155 VAL A CA 1
ATOM 1220 C C . VAL A 1 155 ? -7.513 -3.396 -5.274 1.00 93.50 155 VAL A C 1
ATOM 1222 O O . VAL A 1 155 ? -6.552 -3.748 -5.960 1.00 93.50 155 VAL A O 1
ATOM 1225 N N . LEU A 1 156 ? -8.003 -2.159 -5.285 1.00 94.12 156 LEU A N 1
ATOM 1226 C CA . LEU A 1 156 ? -7.381 -1.026 -5.956 1.00 94.12 156 LEU A CA 1
ATOM 1227 C C . LEU A 1 156 ? -6.471 -0.284 -4.975 1.00 94.12 156 LEU A C 1
ATOM 1229 O O . LEU A 1 156 ? -6.913 0.171 -3.922 1.00 94.12 156 LEU A O 1
ATOM 1233 N N . PHE A 1 157 ? -5.207 -0.135 -5.353 1.00 93.38 157 PHE A N 1
ATOM 1234 C CA . PHE A 1 157 ? -4.203 0.628 -4.623 1.00 93.38 157 PHE A CA 1
ATOM 1235 C C . PHE A 1 157 ? -4.041 2.002 -5.267 1.00 93.38 157 PHE A C 1
ATOM 1237 O O . PHE A 1 157 ? -3.748 2.108 -6.460 1.00 93.38 157 PHE A O 1
ATOM 1244 N N . GLN A 1 158 ? -4.179 3.062 -4.478 1.00 93.25 158 GLN A N 1
ATOM 1245 C CA . GLN A 1 158 ? -3.923 4.433 -4.910 1.00 93.25 158 GLN A CA 1
ATOM 1246 C C . GLN A 1 158 ? -2.853 5.076 -4.019 1.00 93.25 158 GLN A C 1
ATOM 1248 O O . GLN A 1 158 ? -2.813 4.804 -2.817 1.00 93.25 158 GLN A O 1
ATOM 1253 N N . PRO A 1 159 ? -1.970 5.920 -4.590 1.00 89.50 159 PRO A N 1
ATOM 1254 C CA . PRO A 1 159 ? -2.060 6.528 -5.926 1.00 89.50 159 PRO A CA 1
ATOM 1255 C C . PRO A 1 159 ? -1.434 5.723 -7.080 1.00 89.50 159 PRO A C 1
ATOM 1257 O O . PRO A 1 159 ? -1.397 6.224 -8.200 1.00 89.50 159 PRO A O 1
ATOM 1260 N N . SER A 1 160 ? -0.940 4.500 -6.854 1.00 87.06 160 SER A N 1
ATOM 1261 C CA . SER A 1 160 ? -0.339 3.681 -7.922 1.00 87.06 160 SER A CA 1
ATOM 1262 C C . SER A 1 160 ? -1.317 3.254 -9.023 1.00 87.06 160 SER A C 1
ATOM 1264 O O . SER A 1 160 ? -0.875 2.900 -10.111 1.00 87.06 160 SER A O 1
ATOM 1266 N N . ASN A 1 161 ? -2.626 3.332 -8.764 1.00 88.12 161 ASN A N 1
ATOM 1267 C CA . ASN A 1 161 ? -3.707 2.901 -9.655 1.00 88.12 161 ASN A CA 1
ATOM 1268 C C . ASN A 1 161 ? -3.590 1.429 -10.069 1.00 88.12 161 ASN A C 1
ATOM 1270 O O . ASN A 1 161 ? -3.958 1.048 -11.180 1.00 88.12 161 ASN A O 1
ATOM 1274 N N . THR A 1 162 ? -3.085 0.598 -9.160 1.00 90.00 162 THR A N 1
ATOM 1275 C CA . THR A 1 162 ? -2.848 -0.821 -9.420 1.00 90.00 162 THR A CA 1
ATOM 1276 C C . THR A 1 162 ? -3.985 -1.638 -8.849 1.00 90.00 162 THR A C 1
ATOM 1278 O O . THR A 1 162 ? -4.306 -1.518 -7.668 1.00 90.00 162 THR A O 1
ATOM 1281 N N . VAL A 1 163 ? -4.580 -2.483 -9.685 1.00 92.31 163 VAL A N 1
ATOM 1282 C CA . VAL A 1 163 ? -5.581 -3.458 -9.257 1.00 92.31 163 VAL A CA 1
ATOM 1283 C C . VAL A 1 163 ? -4.882 -4.790 -9.033 1.00 92.31 163 VAL A C 1
ATOM 1285 O O . VAL A 1 163 ? -4.195 -5.302 -9.921 1.00 92.31 163 VAL A O 1
ATOM 1288 N N . CYS A 1 164 ? -5.053 -5.346 -7.840 1.00 92.50 164 CYS A N 1
ATOM 1289 C CA . CYS A 1 164 ? -4.457 -6.618 -7.464 1.00 92.50 164 CYS A CA 1
ATOM 1290 C C . CYS A 1 164 ? -5.525 -7.608 -7.011 1.00 92.50 164 CYS A C 1
ATOM 1292 O O . CYS A 1 164 ? -6.510 -7.247 -6.363 1.00 92.50 164 CYS A O 1
ATOM 1294 N N . GLY A 1 165 ? -5.270 -8.878 -7.307 1.00 93.19 165 GLY A N 1
ATOM 1295 C CA . GLY A 1 165 ? -5.988 -9.988 -6.709 1.00 93.19 165 GLY A CA 1
ATOM 1296 C C . GLY A 1 165 ? -5.375 -10.339 -5.365 1.00 93.19 165 GLY A C 1
ATOM 1297 O O . GLY A 1 165 ? -4.196 -10.684 -5.307 1.00 93.19 165 GLY A O 1
ATOM 1298 N N . CYS A 1 166 ? -6.151 -10.264 -4.294 1.00 93.31 166 CYS A N 1
ATOM 1299 C CA . CYS A 1 166 ? -5.673 -10.421 -2.931 1.00 93.31 166 CYS A CA 1
ATOM 1300 C C . CYS A 1 166 ? -6.347 -11.582 -2.218 1.00 93.31 166 CYS A C 1
ATOM 1302 O O . CYS A 1 166 ? -7.563 -11.742 -2.260 1.00 93.31 166 CYS A O 1
ATOM 1304 N N . ARG A 1 167 ? -5.553 -12.362 -1.492 1.00 91.69 167 ARG A N 1
ATOM 1305 C CA . ARG A 1 167 ? -6.055 -13.321 -0.519 1.00 91.69 167 ARG A CA 1
ATOM 1306 C C . ARG A 1 167 ? -6.254 -12.628 0.824 1.00 91.69 167 ARG A C 1
ATOM 1308 O O . ARG A 1 167 ? -5.341 -11.964 1.317 1.00 91.69 167 ARG A O 1
ATOM 1315 N N . LEU A 1 168 ? -7.432 -12.815 1.404 1.00 86.38 168 LEU A N 1
ATOM 1316 C CA . LEU A 1 168 ? -7.788 -12.351 2.738 1.00 86.38 168 LEU A CA 1
ATOM 1317 C C . LEU A 1 168 ? -7.227 -13.342 3.760 1.00 86.38 168 LEU A C 1
ATOM 1319 O O . LEU A 1 168 ? -7.596 -14.516 3.769 1.00 86.38 168 LEU A O 1
ATOM 1323 N N . VAL A 1 169 ? -6.320 -12.883 4.614 1.00 80.06 169 VAL A N 1
ATOM 1324 C CA . VAL A 1 169 ? -5.757 -13.688 5.700 1.00 80.06 169 VAL A CA 1
ATOM 1325 C C . VAL A 1 169 ? -6.323 -13.146 7.012 1.00 80.06 169 VAL A C 1
ATOM 1327 O O . VAL A 1 169 ? -6.108 -11.981 7.351 1.00 80.06 169 VAL A O 1
ATOM 1330 N N . HIS A 1 170 ? -7.101 -13.990 7.692 1.00 64.00 170 HIS A N 1
ATOM 1331 C CA . HIS A 1 170 ? -7.808 -13.688 8.939 1.00 64.00 170 HIS A CA 1
ATOM 1332 C C . HIS A 1 170 ? -7.053 -14.262 10.140 1.00 64.00 170 HIS A C 1
ATOM 1334 O O . HIS A 1 170 ? -6.491 -15.375 9.998 1.00 64.00 170 HIS A O 1
#

Foldseek 3Di:
DVVVVVVVVVVVVVVVVVVVVVVVCVVPPDQPWWKKWWKDKDWDDDPVPNDTFIKIWIWIWTGGRFKIKIKIWIAGPVRHTQWIKIWIFTFPDQDPVQRKTKTKTQDMDIDHDPNHDPLRVVVVVQQVVCCVPPSTDIKMKTFPDDDPVQQWTWIQIPPSRDTTIIGIDD

Radius of gyration: 23.25 Å; chains: 1; bounding box: 53×36×87 Å

pLDDT: mean 87.56, std 9.58, range [50.84, 96.5]

Secondary structure (DSSP, 8-state):
-HHHHHHHHHHHHHHHHHHHHHHHHHHHS----EEEEEEEEEEEEETTTTEEEEEEEEEEEEEETTEEEEEEEEEETTS-EEEEEEEEEEEEEEETTTTEEEEEEEEEEEE--TT--HHHHHHHHHHHHHHHHHS-EEEEEEEEEEETTTTEEEEEEETTTEEEEEEEE-

Organism: NCBI:txid1642821

Sequence (170 aa):
MAKRWVWTINLLVLGALVGAMFVIERLTAQEQRFMLNCASELTDRNELLDKDVQHYLLVDLVTSGSTAQVNYRYYSVDGSSAGSISMQGKVDKIDQDSNTYFVSVSTKQETPSVDMPQHMQYLSYVSSLNINEKGEHNLSLELLDIDKAKDYAVVLFQPSNTVCGCRLVH